Protein AF-A0A4Q3WAX8-F1 (afdb_monomer_lite)

pLDDT: mean 81.63, std 20.43, range [39.84, 98.5]

Sequence (110 aa):
MRTIAGLLVLFTLGCSQQKPSAAHGESAYEFVPANISPKREQISDAALSLTKDRVDYDPAYFSIAYPGGDVPKDKGVCTDVVIRTFRKIGIDLQKLVHEDMKRRWSEYPR

Secondary structure (DSSP, 8-state):
---PPP-----------------S-TTS-SSS-TT----HHHHHHHHHHHTTS--EE--------TTT--S-TTEE-HHHHHHHHHHHTT--HHHHHHHHHHHSGGGS--

Structure (mmCIF, N/CA/C/O backbone):
data_AF-A0A4Q3WAX8-F1
#
_entry.id   AF-A0A4Q3WAX8-F1
#
loop_
_atom_site.group_PDB
_atom_site.id
_atom_site.type_symbol
_atom_site.label_atom_id
_atom_site.label_alt_id
_atom_site.label_comp_id
_atom_site.label_asym_id
_atom_site.label_entity_id
_atom_site.label_seq_id
_atom_site.pdbx_PDB_ins_code
_atom_site.Cartn_x
_atom_site.Cartn_y
_atom_site.Cartn_z
_atom_site.occupancy
_atom_site.B_iso_or_equiv
_atom_site.auth_seq_id
_atom_site.auth_comp_id
_atom_site.auth_asym_id
_atom_site.auth_atom_id
_atom_site.pdbx_PDB_model_num
ATOM 1 N N . MET A 1 1 ? 47.381 48.596 43.341 1.00 47.91 1 MET A N 1
ATOM 2 C CA . MET A 1 1 ? 47.348 47.258 43.979 1.00 47.91 1 MET A CA 1
ATOM 3 C C . MET A 1 1 ? 45.936 47.012 44.495 1.00 47.91 1 MET A C 1
ATOM 5 O O . MET A 1 1 ? 45.378 47.958 45.033 1.00 47.91 1 MET A O 1
ATOM 9 N N . ARG A 1 2 ? 45.432 45.768 44.377 1.00 42.69 2 ARG A N 1
ATOM 10 C CA . ARG A 1 2 ? 44.113 45.238 44.821 1.00 42.69 2 ARG A CA 1
ATOM 11 C C . ARG A 1 2 ? 43.007 45.300 43.750 1.00 42.69 2 ARG A C 1
ATOM 13 O O . ARG A 1 2 ? 42.349 46.312 43.582 1.00 42.69 2 ARG A O 1
ATOM 20 N N . THR A 1 3 ? 43.023 44.340 42.819 1.00 41.81 3 THR A N 1
ATOM 21 C CA . THR A 1 3 ? 42.201 43.098 42.795 1.00 41.81 3 THR A CA 1
ATOM 22 C C . THR A 1 3 ? 40.767 43.351 42.329 1.00 41.81 3 THR A C 1
ATOM 24 O O . THR A 1 3 ? 39.868 43.515 43.149 1.00 41.81 3 THR A O 1
ATOM 27 N N . ILE A 1 4 ? 40.565 43.351 41.005 1.00 56.84 4 ILE A N 1
ATOM 28 C CA . ILE A 1 4 ? 39.242 43.188 40.394 1.00 56.84 4 ILE A CA 1
ATOM 29 C C . ILE A 1 4 ? 39.040 41.703 40.108 1.00 56.84 4 ILE A C 1
ATOM 31 O O . ILE A 1 4 ? 39.918 41.020 39.583 1.00 56.84 4 ILE A O 1
ATOM 35 N N . ALA A 1 5 ? 37.879 41.254 40.563 1.00 50.94 5 ALA A N 1
ATOM 36 C CA . ALA A 1 5 ? 37.366 39.907 40.598 1.00 50.94 5 ALA A CA 1
ATOM 37 C C . ALA A 1 5 ? 37.444 39.180 39.250 1.00 50.94 5 ALA A C 1
ATOM 39 O O . ALA A 1 5 ? 37.196 39.755 38.191 1.00 50.94 5 ALA A O 1
ATOM 40 N N . GLY A 1 6 ? 37.748 37.884 39.336 1.00 53.00 6 GLY A N 1
ATOM 41 C CA . GLY A 1 6 ? 37.666 36.951 38.226 1.00 53.00 6 GLY A CA 1
ATOM 42 C C . GLY A 1 6 ? 36.265 36.939 37.628 1.00 53.00 6 GLY A C 1
ATOM 43 O O . GLY A 1 6 ? 35.287 36.633 38.308 1.00 53.00 6 GLY A O 1
ATOM 44 N N . LEU A 1 7 ? 36.193 37.254 36.339 1.00 51.47 7 LEU A N 1
ATOM 45 C CA . LEU A 1 7 ? 35.004 37.057 35.532 1.00 51.47 7 LEU A CA 1
ATOM 46 C C . LEU A 1 7 ? 35.167 35.733 34.779 1.00 51.47 7 LEU A C 1
ATOM 48 O O . LEU A 1 7 ? 35.700 35.663 33.675 1.00 51.47 7 LEU A O 1
ATOM 52 N N . LEU A 1 8 ? 34.738 34.668 35.451 1.00 54.66 8 LEU A N 1
ATOM 53 C CA . LEU A 1 8 ? 34.474 33.360 34.876 1.00 54.66 8 LEU A CA 1
ATOM 54 C C . LEU A 1 8 ? 33.220 33.483 33.990 1.00 54.66 8 LEU A C 1
ATOM 56 O O . LEU A 1 8 ? 32.103 33.406 34.493 1.00 54.66 8 LEU A O 1
ATOM 60 N N . VAL A 1 9 ? 33.388 33.687 32.682 1.00 55.94 9 VAL A N 1
ATOM 61 C CA . VAL A 1 9 ? 32.310 33.453 31.707 1.00 55.94 9 VAL A CA 1
ATOM 62 C C . 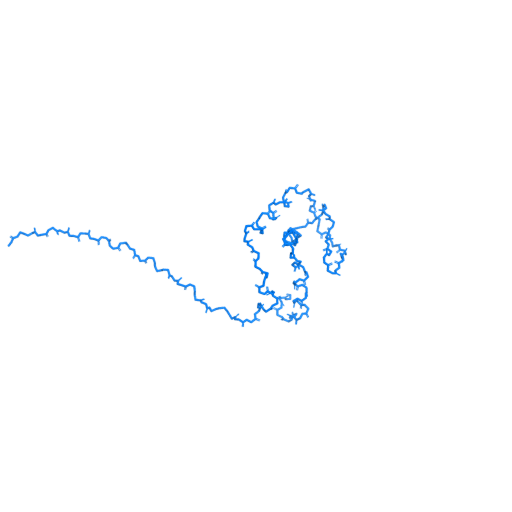VAL A 1 9 ? 32.634 32.164 30.971 1.00 55.94 9 VAL A C 1
ATOM 64 O O . VAL A 1 9 ? 33.483 32.123 30.082 1.00 55.94 9 VAL A O 1
ATOM 67 N N . LEU A 1 10 ? 31.950 31.096 31.389 1.00 54.94 10 LEU A N 1
ATOM 68 C CA . LEU A 1 10 ? 31.805 29.867 30.624 1.00 54.94 10 LEU A CA 1
ATOM 69 C C . LEU A 1 10 ? 31.191 30.216 29.265 1.00 54.94 10 LEU A C 1
ATOM 71 O O . LEU A 1 10 ? 29.998 30.496 29.174 1.00 54.94 10 LEU A O 1
ATOM 75 N N . PHE A 1 11 ? 31.984 30.149 28.200 1.00 49.78 11 PHE A N 1
ATOM 76 C CA . PHE A 1 11 ? 31.454 30.124 26.841 1.00 49.78 11 PHE A CA 1
ATOM 77 C C . PHE A 1 11 ? 31.072 28.679 26.484 1.00 49.78 11 PHE A C 1
ATOM 79 O O . PHE A 1 11 ? 31.711 28.014 25.674 1.00 49.78 11 PHE A O 1
ATOM 86 N N . THR A 1 12 ? 30.035 28.152 27.138 1.00 63.81 12 THR A N 1
ATOM 87 C CA . THR A 1 12 ? 29.281 27.026 26.581 1.00 63.81 12 THR A CA 1
ATOM 88 C C . THR A 1 12 ? 28.329 27.607 25.553 1.00 63.81 12 THR A C 1
ATOM 90 O O . THR A 1 12 ? 27.404 28.305 25.950 1.00 63.81 12 THR A O 1
ATOM 93 N N . LEU A 1 13 ? 28.572 27.351 24.266 1.00 58.34 13 LEU A N 1
ATOM 94 C CA . LEU A 1 13 ? 27.575 27.190 23.195 1.00 58.34 13 LEU A CA 1
ATOM 95 C C . LEU A 1 13 ? 28.303 27.281 21.854 1.00 58.34 13 LEU A C 1
ATOM 97 O O . LEU A 1 13 ? 28.522 28.349 21.292 1.00 58.34 13 LEU A O 1
ATOM 101 N N . GLY A 1 14 ? 28.677 26.117 21.345 1.00 50.28 14 GLY A N 1
ATOM 102 C CA . GLY A 1 14 ? 29.223 25.963 20.008 1.00 50.28 14 GLY A CA 1
ATOM 103 C C . GLY A 1 14 ? 28.930 24.571 19.479 1.00 50.28 14 GLY A C 1
ATOM 104 O O . GLY A 1 14 ? 29.828 23.898 18.991 1.00 50.28 14 GLY A O 1
ATOM 105 N N . CYS A 1 15 ? 27.688 24.098 19.623 1.00 53.81 15 CYS A N 1
ATOM 106 C CA . CYS A 1 15 ? 27.239 22.980 18.807 1.00 53.81 15 CYS A CA 1
ATOM 107 C C . CYS A 1 15 ? 27.144 23.528 17.379 1.00 53.81 15 CYS A C 1
ATOM 109 O O . CYS A 1 15 ? 26.207 24.255 17.047 1.00 53.81 15 CYS A O 1
ATOM 111 N N . SER A 1 16 ? 28.179 23.275 16.576 1.00 56.03 16 SER A N 1
ATOM 112 C CA . SER A 1 16 ? 28.163 23.543 15.144 1.00 56.03 16 SER A CA 1
ATOM 113 C C . SER A 1 16 ? 27.012 22.740 14.545 1.00 56.03 16 SER A C 1
ATOM 115 O O . SER A 1 16 ? 27.113 21.525 14.379 1.00 56.03 16 SER A O 1
ATOM 117 N N . GLN A 1 17 ? 25.885 23.396 14.265 1.00 59.06 17 GLN A N 1
ATOM 118 C CA . GLN A 1 17 ? 24.900 22.815 13.370 1.00 59.06 17 GLN A CA 1
ATOM 119 C C . GLN A 1 17 ? 25.498 22.862 11.968 1.00 59.06 17 GLN A C 1
ATOM 121 O O . GLN A 1 17 ? 25.442 23.879 11.277 1.00 59.06 17 GLN A O 1
ATOM 126 N N . GLN A 1 18 ? 26.105 21.747 11.567 1.00 54.59 18 GLN A N 1
ATOM 127 C CA . GLN A 1 18 ? 26.391 21.465 10.172 1.00 54.59 18 GLN A CA 1
ATOM 128 C C . GLN A 1 18 ? 25.058 21.579 9.418 1.00 54.59 18 GLN A C 1
ATOM 130 O O . GLN A 1 18 ? 24.163 20.752 9.600 1.00 54.59 18 GLN A O 1
ATOM 135 N N . LYS A 1 19 ? 24.897 22.619 8.589 1.00 60.12 19 LYS A N 1
ATOM 136 C CA . LYS A 1 19 ? 23.820 22.642 7.593 1.00 60.12 19 LYS A CA 1
ATOM 137 C C . LYS A 1 19 ? 23.963 21.368 6.754 1.00 60.12 19 LYS A C 1
ATOM 139 O O . LYS A 1 19 ? 25.077 21.114 6.285 1.00 60.12 19 LYS A O 1
ATOM 144 N N . PRO A 1 20 ? 22.904 20.567 6.550 1.00 42.59 20 PRO A N 1
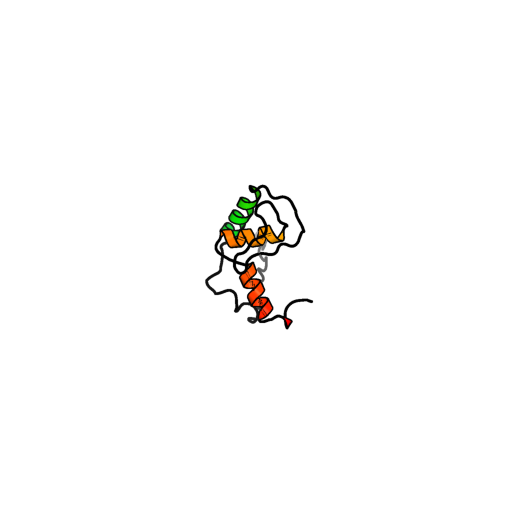ATOM 145 C CA . PRO A 1 20 ? 22.990 19.467 5.608 1.00 42.59 20 PRO A CA 1
ATOM 146 C C . PRO A 1 20 ? 23.315 20.060 4.235 1.00 42.59 20 PRO A C 1
ATOM 148 O O . PRO A 1 20 ? 22.596 20.914 3.716 1.00 42.59 20 PRO A O 1
ATOM 151 N N . SER A 1 21 ? 24.466 19.654 3.704 1.00 45.69 21 SER A N 1
ATOM 152 C CA . SER A 1 21 ? 24.907 19.997 2.362 1.00 45.69 21 SER A CA 1
ATOM 153 C C . SER A 1 21 ? 23.921 19.376 1.384 1.00 45.69 21 SER A C 1
ATOM 155 O O . SER A 1 21 ? 23.798 18.152 1.318 1.00 45.69 21 SER A O 1
ATOM 157 N N . ALA A 1 22 ? 23.204 20.220 0.646 1.00 49.12 22 ALA A N 1
ATOM 158 C CA . ALA A 1 22 ? 22.467 19.818 -0.537 1.00 49.12 22 ALA A CA 1
ATOM 159 C C . ALA A 1 22 ? 23.483 19.350 -1.590 1.00 49.12 22 ALA A C 1
ATOM 161 O O . ALA A 1 22 ? 23.984 20.129 -2.392 1.00 49.12 22 ALA A O 1
ATOM 162 N N . ALA A 1 23 ? 23.847 18.075 -1.518 1.00 42.56 23 ALA A N 1
ATOM 163 C CA . ALA A 1 23 ? 24.654 17.382 -2.507 1.00 42.56 23 ALA A CA 1
ATOM 164 C C . ALA A 1 23 ? 24.144 15.941 -2.627 1.00 42.56 23 ALA A C 1
ATOM 166 O O . ALA A 1 23 ? 24.837 14.981 -2.310 1.00 42.56 23 ALA A O 1
ATOM 167 N N . HIS A 1 24 ? 22.896 15.804 -3.066 1.00 40.56 24 HIS A N 1
ATOM 168 C CA . HIS A 1 24 ? 22.391 14.571 -3.656 1.00 40.56 24 HIS A CA 1
ATOM 169 C C . HIS A 1 24 ? 21.788 14.952 -5.002 1.00 40.56 24 HIS A C 1
ATOM 171 O O . HIS A 1 24 ? 20.902 15.799 -5.062 1.00 40.56 24 HIS A O 1
ATOM 177 N N . GLY A 1 25 ? 22.367 14.397 -6.068 1.00 39.84 25 GLY A N 1
ATOM 178 C CA . GLY A 1 25 ? 22.062 14.749 -7.446 1.00 39.84 25 GLY A CA 1
ATOM 179 C C . GLY A 1 25 ? 20.570 14.692 -7.757 1.00 39.84 25 GLY A C 1
ATOM 180 O O . GLY A 1 25 ? 19.894 13.697 -7.495 1.00 39.84 25 GLY A O 1
ATOM 181 N N . GLU A 1 26 ? 20.086 15.770 -8.360 1.00 47.03 26 GLU A N 1
ATOM 182 C CA . GLU A 1 26 ? 18.849 15.809 -9.125 1.00 47.03 26 GLU A CA 1
ATOM 183 C C . GLU A 1 26 ? 18.995 14.845 -10.312 1.00 47.03 26 GLU A C 1
ATOM 185 O O . GLU A 1 26 ? 19.665 15.168 -11.287 1.00 47.03 26 GLU A O 1
ATOM 190 N N . SER A 1 27 ? 18.461 13.623 -10.222 1.00 49.03 27 SER A N 1
ATOM 191 C CA . SER A 1 27 ? 18.328 12.752 -11.409 1.00 49.03 27 SER A CA 1
ATOM 192 C C . SER A 1 27 ? 17.328 11.595 -11.254 1.00 49.03 27 SER A C 1
ATOM 194 O O . SER A 1 27 ? 16.779 11.128 -12.242 1.00 49.03 27 SER A O 1
ATOM 196 N N . ALA A 1 28 ? 17.000 11.141 -10.038 1.00 44.97 28 ALA A N 1
ATOM 197 C CA . ALA A 1 28 ? 16.158 9.942 -9.867 1.00 44.97 28 ALA A CA 1
ATOM 198 C C . ALA A 1 28 ? 14.711 10.196 -9.381 1.00 44.97 28 ALA A C 1
ATOM 200 O O . ALA A 1 28 ? 13.982 9.237 -9.140 1.00 44.97 28 ALA A O 1
ATOM 201 N N . TYR A 1 29 ? 14.276 11.453 -9.218 1.00 55.31 29 TYR A N 1
ATOM 202 C CA . TYR A 1 29 ? 12.988 11.802 -8.579 1.00 55.31 29 TYR A CA 1
ATOM 203 C C . TYR A 1 29 ? 11.944 12.446 -9.518 1.00 55.31 29 TYR A C 1
ATOM 205 O O . TYR A 1 29 ? 10.998 13.065 -9.047 1.00 55.31 29 TYR A O 1
ATOM 213 N N . GLU A 1 30 ? 12.074 12.290 -10.839 1.00 56.62 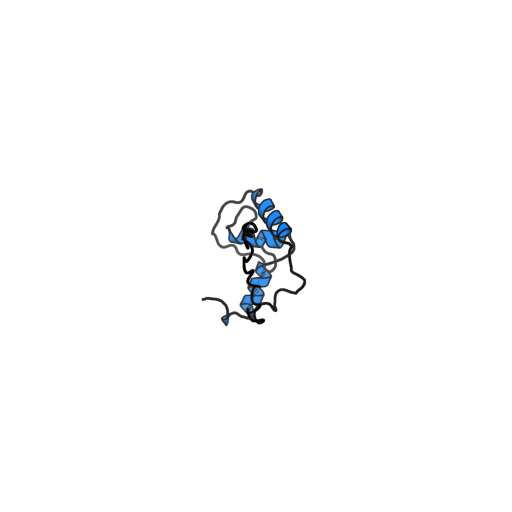30 GLU A N 1
ATOM 214 C CA . GLU A 1 30 ? 11.164 12.900 -11.836 1.00 56.62 30 GLU A CA 1
ATOM 215 C C . GLU A 1 30 ? 9.768 12.229 -11.882 1.00 56.62 30 GLU A C 1
ATOM 217 O O . GLU A 1 30 ? 8.801 12.802 -12.379 1.00 56.62 30 GLU A O 1
ATOM 222 N N . PHE A 1 31 ? 9.627 10.994 -11.384 1.00 61.81 31 PHE A N 1
ATOM 223 C CA . PHE A 1 31 ? 8.409 10.199 -11.603 1.00 61.81 31 PHE A CA 1
ATOM 224 C C . PHE A 1 31 ? 7.346 10.318 -10.498 1.00 61.81 31 PHE A C 1
ATOM 226 O O . PHE A 1 31 ? 6.170 10.046 -10.750 1.00 61.81 31 PHE A O 1
ATOM 233 N N . VAL A 1 32 ? 7.713 10.751 -9.287 1.00 61.56 32 VAL A N 1
ATOM 234 C CA . VAL A 1 32 ? 6.709 11.081 -8.268 1.00 61.56 32 VAL A CA 1
ATOM 235 C C . VAL A 1 32 ? 6.208 12.485 -8.595 1.00 61.56 32 VAL A C 1
ATOM 237 O O . VAL A 1 32 ? 6.981 13.434 -8.470 1.00 61.56 32 VAL A O 1
ATOM 240 N N . PRO A 1 33 ? 4.955 12.654 -9.054 1.00 64.00 33 PRO A N 1
ATOM 241 C CA . PRO A 1 33 ? 4.472 13.975 -9.410 1.00 64.00 33 PRO A CA 1
ATOM 242 C C . PRO A 1 33 ? 4.572 14.878 -8.176 1.00 64.00 33 PRO A C 1
ATOM 244 O O . PRO A 1 33 ? 4.293 14.444 -7.057 1.00 64.00 33 PRO A O 1
ATOM 247 N N . ALA A 1 34 ? 4.982 16.134 -8.374 1.00 64.12 34 ALA A N 1
ATOM 248 C CA . ALA A 1 34 ? 5.303 17.076 -7.294 1.00 64.12 34 ALA A CA 1
ATOM 249 C C . ALA A 1 34 ? 4.156 17.301 -6.281 1.00 64.12 34 ALA A C 1
ATOM 251 O O . ALA A 1 34 ? 4.358 17.874 -5.213 1.00 64.12 34 ALA A O 1
ATOM 252 N N . ASN A 1 35 ? 2.944 16.848 -6.607 1.00 67.38 35 ASN A N 1
ATOM 253 C CA . ASN A 1 35 ? 1.758 16.898 -5.762 1.00 67.38 35 ASN A CA 1
ATOM 254 C C . ASN A 1 35 ? 1.567 15.670 -4.843 1.00 67.38 35 ASN A C 1
ATOM 256 O O . ASN A 1 35 ? 0.669 15.700 -4.003 1.00 67.38 35 ASN A O 1
ATOM 260 N N . ILE A 1 36 ? 2.374 14.609 -4.958 1.00 73.88 36 ILE A N 1
ATOM 261 C CA . ILE A 1 36 ? 2.336 13.451 -4.052 1.00 73.88 36 ILE A CA 1
ATOM 262 C C . ILE A 1 36 ? 3.386 13.653 -2.955 1.00 73.88 36 ILE A C 1
ATOM 264 O O . ILE A 1 36 ? 4.513 13.175 -3.030 1.00 73.88 36 ILE A O 1
ATOM 268 N N . SER A 1 37 ? 2.989 14.382 -1.914 1.00 81.75 37 SER A N 1
ATOM 269 C CA . SER A 1 37 ? 3.769 14.556 -0.684 1.00 81.75 37 SER A CA 1
ATOM 270 C C . SER A 1 37 ? 2.864 14.288 0.522 1.00 81.75 37 SER A C 1
ATOM 272 O O . SER A 1 37 ? 2.301 15.220 1.105 1.00 81.75 37 SER A O 1
ATOM 274 N N . PRO A 1 38 ? 2.614 13.004 0.847 1.00 85.00 38 PRO A N 1
ATOM 275 C CA . PRO A 1 38 ? 1.785 12.657 1.990 1.00 85.00 38 PRO A CA 1
ATOM 276 C C . PRO A 1 38 ? 2.444 13.124 3.288 1.00 85.00 38 PRO A C 1
ATOM 278 O O . PRO A 1 38 ? 3.648 12.958 3.497 1.00 85.00 38 PRO A O 1
ATOM 281 N N . LYS A 1 39 ? 1.641 13.692 4.191 1.00 92.69 39 LYS A N 1
ATOM 282 C CA . LYS A 1 39 ? 2.133 14.082 5.516 1.00 92.69 39 LYS A CA 1
ATOM 283 C C . LYS A 1 39 ? 2.514 12.829 6.303 1.00 92.69 39 LYS A C 1
ATOM 285 O O . LYS A 1 39 ? 1.836 11.804 6.214 1.00 92.69 39 LYS A O 1
ATOM 290 N N . ARG A 1 40 ? 3.571 12.909 7.115 1.00 94.56 40 ARG A N 1
ATOM 291 C CA . ARG A 1 40 ? 4.068 11.766 7.907 1.00 94.56 40 ARG A CA 1
ATOM 292 C C . ARG A 1 40 ? 2.992 11.192 8.827 1.00 94.56 40 ARG A C 1
ATOM 294 O O . ARG A 1 40 ? 2.918 9.978 9.005 1.00 94.56 40 ARG A O 1
ATOM 301 N N . GLU A 1 41 ? 2.140 12.061 9.358 1.00 97.12 41 GLU A N 1
ATOM 302 C CA . GLU A 1 41 ? 1.024 11.705 10.229 1.00 97.12 41 GLU A CA 1
ATOM 303 C C . GLU A 1 41 ? -0.008 10.864 9.466 1.00 97.12 41 GLU A C 1
ATOM 305 O O . GLU A 1 41 ? -0.418 9.823 9.955 1.00 97.12 41 GLU A O 1
ATOM 310 N N . GLN A 1 42 ? -0.327 11.216 8.213 1.00 96.06 42 GLN A N 1
ATOM 311 C CA . GLN A 1 42 ? -1.267 10.446 7.385 1.00 96.06 42 GLN A CA 1
ATOM 312 C C . GLN A 1 42 ? -0.769 9.022 7.119 1.00 96.06 42 GLN A C 1
ATOM 314 O O . GLN A 1 42 ? -1.551 8.077 7.175 1.00 96.06 42 GLN A O 1
ATOM 319 N N . ILE A 1 43 ? 0.530 8.866 6.846 1.00 97.00 43 ILE A N 1
ATOM 320 C CA . ILE A 1 43 ? 1.147 7.549 6.642 1.00 97.00 43 ILE A CA 1
ATOM 321 C C . ILE A 1 43 ? 1.091 6.744 7.943 1.00 97.00 43 ILE A C 1
ATOM 323 O O . ILE A 1 43 ? 0.665 5.590 7.940 1.00 97.00 43 ILE A O 1
ATOM 327 N N . SER A 1 44 ? 1.495 7.364 9.053 1.00 98.00 44 SER A N 1
ATOM 328 C CA . SER A 1 44 ? 1.540 6.721 10.371 1.00 98.00 44 SER A CA 1
ATOM 329 C C . SER A 1 44 ? 0.149 6.272 10.817 1.00 98.00 44 SER A C 1
ATOM 331 O O . SER A 1 44 ? -0.033 5.116 11.189 1.00 98.00 44 SER A O 1
ATOM 333 N N . ASP A 1 45 ? -0.851 7.143 10.697 1.00 98.44 45 ASP A N 1
ATOM 334 C CA . ASP A 1 45 ? -2.235 6.855 11.070 1.00 98.44 45 ASP A CA 1
ATOM 335 C C . ASP A 1 45 ? -2.845 5.762 10.185 1.00 98.44 45 ASP A C 1
ATOM 337 O O . ASP A 1 45 ? -3.527 4.859 10.681 1.00 98.44 45 ASP A O 1
ATOM 341 N N . ALA A 1 46 ? -2.573 5.793 8.875 1.00 98.31 46 ALA A N 1
ATOM 342 C CA . ALA A 1 46 ? -3.023 4.756 7.955 1.00 98.31 46 ALA A CA 1
ATOM 343 C C . ALA A 1 46 ? -2.414 3.389 8.307 1.00 98.31 46 ALA A C 1
ATOM 345 O O . ALA A 1 46 ? -3.158 2.408 8.391 1.00 98.31 46 ALA A O 1
ATOM 346 N N . ALA A 1 47 ? -1.109 3.332 8.585 1.00 98.12 47 ALA A N 1
ATOM 347 C CA . ALA A 1 47 ? -0.418 2.109 8.991 1.00 98.12 47 ALA A CA 1
ATOM 348 C C . ALA A 1 47 ? -0.939 1.582 10.337 1.00 98.12 47 ALA A C 1
ATOM 350 O O . ALA A 1 47 ? -1.282 0.406 10.455 1.00 98.12 47 ALA A O 1
ATOM 351 N N . LEU A 1 48 ? -1.095 2.459 11.334 1.00 98.50 48 LEU A N 1
ATOM 352 C CA . LEU A 1 48 ? -1.679 2.105 12.629 1.00 98.50 48 LEU A CA 1
ATOM 353 C C . LEU A 1 48 ? -3.107 1.572 12.478 1.00 98.50 48 LEU A C 1
ATOM 355 O O . LEU A 1 48 ? -3.485 0.632 13.174 1.00 98.50 48 LEU A O 1
ATOM 359 N N . SER A 1 49 ? -3.901 2.117 11.552 1.00 98.38 49 SER A N 1
ATOM 360 C CA . SER A 1 49 ? -5.259 1.622 11.307 1.00 98.38 49 SER A CA 1
ATOM 361 C C . SER A 1 49 ? -5.286 0.169 10.819 1.00 98.38 49 SER A C 1
ATOM 363 O O . SER A 1 49 ? -6.197 -0.560 11.201 1.00 98.38 49 SER A O 1
ATOM 365 N N . LEU A 1 50 ? -4.278 -0.266 10.052 1.00 97.88 50 LEU A N 1
ATOM 366 C CA . LEU A 1 50 ? -4.173 -1.639 9.543 1.00 97.88 50 LEU A CA 1
ATOM 367 C C . LEU A 1 50 ? -3.851 -2.655 10.645 1.00 97.88 50 LEU A C 1
ATOM 369 O O . LEU A 1 50 ? -4.210 -3.817 10.517 1.00 97.88 50 LEU A O 1
ATOM 373 N N . THR A 1 51 ? -3.246 -2.236 11.763 1.00 96.81 51 THR A N 1
ATOM 374 C CA . THR A 1 51 ? -2.979 -3.136 12.909 1.00 96.81 51 THR A CA 1
ATOM 375 C C . THR A 1 51 ? -4.250 -3.660 13.585 1.00 96.81 51 THR A C 1
ATOM 377 O O . THR A 1 51 ? -4.193 -4.590 14.385 1.00 96.81 51 THR A O 1
ATOM 380 N N . LYS A 1 52 ? -5.401 -3.057 13.270 1.00 97.56 52 LYS A N 1
ATOM 381 C CA . LYS A 1 52 ? -6.721 -3.468 13.759 1.00 97.56 52 LYS A CA 1
ATOM 382 C C . LYS A 1 52 ? -7.370 -4.522 12.861 1.00 97.56 52 LYS A C 1
ATOM 384 O O . LYS A 1 52 ? -8.358 -5.129 13.270 1.00 97.56 52 LYS A O 1
ATOM 389 N N . ASP A 1 53 ? -6.843 -4.722 11.655 1.00 96.62 53 ASP A N 1
ATOM 390 C CA . ASP A 1 53 ? -7.327 -5.738 10.733 1.00 96.62 53 ASP A CA 1
ATOM 391 C C . ASP A 1 53 ? -6.763 -7.107 11.135 1.00 96.62 53 ASP A C 1
ATOM 393 O O . ASP A 1 53 ? -5.593 -7.248 11.494 1.00 96.62 53 ASP A O 1
ATOM 397 N N . ARG A 1 54 ? -7.600 -8.145 11.064 1.00 97.44 54 ARG A N 1
ATOM 398 C CA . ARG A 1 54 ? -7.144 -9.525 11.235 1.00 97.44 54 ARG A CA 1
ATOM 399 C C . ARG A 1 54 ? -6.565 -10.013 9.912 1.00 97.44 54 ARG A C 1
ATOM 401 O O . ARG A 1 54 ? -7.312 -10.192 8.953 1.00 97.44 54 ARG A O 1
ATOM 408 N N . VAL A 1 55 ? -5.257 -10.236 9.893 1.00 97.38 55 VAL A N 1
ATOM 409 C CA . VAL A 1 55 ? -4.514 -10.728 8.732 1.00 97.38 55 VAL A CA 1
ATOM 410 C C . VAL A 1 55 ? -3.676 -11.925 9.163 1.00 97.38 55 VAL A C 1
ATOM 412 O O . VAL A 1 55 ? -2.959 -11.852 10.161 1.00 97.38 55 VAL A O 1
ATOM 415 N N . ASP A 1 56 ? -3.764 -13.016 8.413 1.00 98.06 56 ASP A N 1
ATOM 416 C CA . ASP A 1 56 ? -2.871 -14.155 8.555 1.00 98.06 56 ASP A CA 1
ATOM 417 C C . ASP A 1 56 ? -1.625 -13.927 7.695 1.00 98.06 56 ASP A C 1
ATOM 419 O O . ASP A 1 56 ? -1.718 -13.531 6.528 1.00 98.06 56 ASP A O 1
ATOM 423 N N . TYR A 1 57 ? -0.452 -14.210 8.262 1.00 97.50 57 TYR A N 1
ATOM 424 C CA . TYR A 1 57 ? 0.788 -14.188 7.497 1.00 97.50 57 TYR A CA 1
ATOM 425 C C . TYR A 1 57 ? 0.760 -15.292 6.436 1.00 97.50 57 TYR A C 1
ATOM 427 O O . TYR A 1 57 ? 0.715 -16.476 6.775 1.00 97.50 57 TYR A O 1
ATOM 435 N N . ASP A 1 58 ? 0.813 -14.904 5.165 1.00 97.88 58 ASP A N 1
ATOM 436 C CA . ASP A 1 58 ? 0.797 -15.824 4.028 1.00 97.88 58 ASP A CA 1
ATOM 437 C C . ASP A 1 58 ? 1.814 -15.363 2.971 1.00 97.88 58 ASP A C 1
ATOM 439 O O . ASP A 1 58 ? 1.611 -14.316 2.353 1.00 97.88 58 ASP A O 1
ATOM 443 N N . PRO A 1 59 ? 2.923 -16.099 2.772 1.00 96.81 59 PRO A N 1
ATOM 444 C CA . PRO A 1 59 ? 3.953 -15.752 1.799 1.00 96.81 59 PRO A CA 1
ATOM 445 C C . PRO A 1 59 ? 3.641 -16.257 0.379 1.00 96.81 59 PRO A C 1
ATOM 447 O O . PRO A 1 59 ? 4.505 -16.163 -0.496 1.00 96.81 59 PRO A O 1
ATOM 450 N N . ALA A 1 60 ? 2.467 -16.852 0.137 1.00 97.50 60 ALA A N 1
ATOM 451 C CA . ALA A 1 60 ? 2.097 -17.340 -1.184 1.00 97.50 60 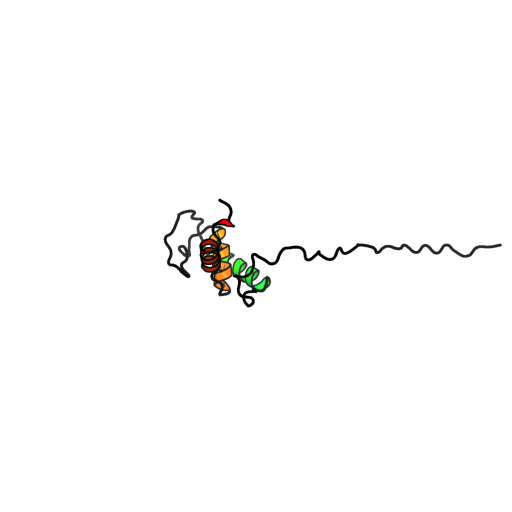ALA A CA 1
ATOM 452 C C . ALA A 1 60 ? 1.986 -16.197 -2.205 1.00 97.50 60 ALA A C 1
ATOM 454 O O . ALA A 1 60 ? 1.595 -15.071 -1.899 1.00 97.50 60 ALA A O 1
ATOM 455 N N . TYR A 1 61 ? 2.305 -16.506 -3.461 1.00 95.50 61 TYR A N 1
ATOM 456 C CA . TYR A 1 61 ? 2.116 -15.569 -4.561 1.00 95.50 61 TYR A CA 1
ATOM 457 C C . TYR A 1 61 ? 0.660 -15.571 -5.023 1.00 95.50 61 TYR A C 1
ATOM 459 O O . TYR A 1 61 ? 0.088 -16.622 -5.311 1.00 95.50 61 TYR A O 1
ATOM 467 N N . PHE A 1 62 ? 0.093 -14.376 -5.173 1.00 96.25 62 PHE A N 1
ATOM 468 C CA . PHE A 1 62 ? -1.261 -14.176 -5.677 1.00 96.25 62 PHE A CA 1
ATOM 469 C C . PHE A 1 62 ? -1.227 -13.474 -7.033 1.00 96.25 62 PHE A C 1
ATOM 471 O O . PHE A 1 62 ? -0.498 -12.501 -7.230 1.00 96.25 62 PHE A O 1
ATOM 478 N N . SER A 1 63 ? -2.054 -13.939 -7.969 1.00 96.38 63 SER A N 1
ATOM 479 C CA . SER A 1 63 ? -2.385 -13.145 -9.153 1.00 96.38 63 SER A CA 1
ATOM 480 C C . SER A 1 63 ? -3.382 -12.062 -8.761 1.00 96.38 63 SER A C 1
ATOM 482 O O . SER A 1 63 ? -4.435 -12.360 -8.200 1.00 96.38 63 SER A O 1
ATOM 484 N N . ILE A 1 64 ? -3.048 -10.812 -9.063 1.00 95.94 64 ILE A N 1
ATOM 485 C CA . ILE A 1 64 ? -3.855 -9.638 -8.732 1.00 95.94 64 ILE A CA 1
ATOM 486 C C . ILE A 1 64 ? -4.132 -8.825 -9.996 1.00 95.94 64 ILE A C 1
ATOM 488 O O . ILE A 1 64 ? -3.373 -8.879 -10.965 1.00 95.94 64 ILE A O 1
ATOM 492 N N . ALA A 1 65 ? -5.222 -8.061 -9.991 1.00 97.25 65 ALA A N 1
ATOM 493 C CA . ALA A 1 65 ? -5.491 -7.107 -11.060 1.00 97.25 65 ALA A CA 1
ATOM 494 C C . ALA A 1 65 ? -4.426 -5.995 -11.087 1.00 97.25 65 ALA A C 1
ATOM 496 O O . ALA A 1 65 ? -3.849 -5.636 -10.062 1.00 97.25 65 ALA A O 1
ATOM 497 N N . TYR A 1 66 ? -4.193 -5.407 -12.256 1.00 94.75 66 TYR A N 1
ATOM 498 C CA . TYR A 1 66 ? -3.324 -4.243 -12.394 1.00 94.75 66 TYR A CA 1
ATOM 499 C C . TYR A 1 66 ? -4.013 -3.164 -13.245 1.00 94.75 66 TYR A C 1
ATOM 501 O O . TYR A 1 66 ? -4.499 -3.495 -14.330 1.00 94.75 66 TYR A O 1
ATOM 509 N N . PRO A 1 67 ? -4.016 -1.882 -12.817 1.00 95.50 67 PRO A N 1
ATOM 510 C CA . PRO A 1 67 ? -3.539 -1.364 -11.525 1.00 95.50 67 PRO A CA 1
ATOM 511 C C . PRO A 1 67 ? -4.550 -1.595 -10.384 1.00 95.50 67 PRO A C 1
ATOM 513 O O . PRO A 1 67 ? -5.683 -2.004 -10.622 1.00 95.50 67 PRO A O 1
ATOM 516 N N . GLY A 1 68 ? -4.151 -1.307 -9.142 1.00 94.69 68 GLY A N 1
ATOM 517 C CA . GLY A 1 68 ? -5.059 -1.307 -7.990 1.00 94.69 68 GLY A CA 1
ATOM 518 C C . GLY A 1 68 ? -5.508 -2.672 -7.456 1.00 94.69 68 GLY A C 1
ATOM 519 O O . GLY A 1 68 ? -6.338 -2.703 -6.551 1.00 94.69 68 GLY A O 1
ATOM 520 N N . GLY A 1 69 ? -4.985 -3.793 -7.963 1.00 96.81 69 GLY A N 1
ATOM 521 C CA . GLY A 1 69 ? -5.220 -5.099 -7.346 1.00 96.81 69 GLY A CA 1
ATOM 522 C C . GLY A 1 69 ? -4.493 -5.251 -6.013 1.00 96.81 69 GLY A C 1
ATOM 523 O O . GLY A 1 69 ? -3.485 -4.593 -5.741 1.00 96.81 69 GLY A O 1
ATOM 524 N N . ASP A 1 70 ? -5.010 -6.138 -5.173 1.00 97.31 70 ASP A N 1
ATOM 525 C CA . ASP A 1 70 ? -4.472 -6.435 -3.849 1.00 97.31 70 ASP A CA 1
ATOM 526 C C . ASP A 1 70 ? -4.529 -7.942 -3.596 1.00 97.31 70 ASP A C 1
ATOM 528 O O . ASP A 1 70 ? -5.335 -8.654 -4.204 1.00 97.31 70 ASP A O 1
ATOM 532 N N . VAL A 1 71 ? -3.668 -8.423 -2.705 1.00 96.81 71 VAL A N 1
ATOM 533 C CA . VAL A 1 71 ? -3.757 -9.791 -2.186 1.00 96.81 71 VAL A CA 1
ATOM 534 C C . VAL A 1 71 ? -5.034 -9.930 -1.338 1.00 96.81 71 VAL A C 1
ATOM 536 O O . VAL A 1 71 ? -5.592 -8.906 -0.915 1.00 96.81 71 VAL A O 1
ATOM 539 N N . PRO A 1 72 ? -5.532 -11.157 -1.070 1.00 97.75 72 PRO A N 1
ATOM 540 C CA . PRO A 1 72 ? -6.723 -11.350 -0.244 1.00 97.75 72 PRO A CA 1
ATOM 541 C C . PRO A 1 72 ? -6.648 -10.558 1.065 1.00 97.75 72 PRO A C 1
ATOM 543 O O . PRO A 1 72 ? -5.595 -10.462 1.694 1.00 97.75 72 PRO A O 1
ATOM 546 N N . LYS A 1 73 ? -7.765 -9.944 1.463 1.00 96.38 73 LYS A N 1
ATOM 547 C CA . LYS A 1 73 ? -7.795 -8.954 2.554 1.00 96.38 73 LYS A CA 1
ATOM 548 C C . LYS A 1 73 ? -7.313 -9.521 3.894 1.00 96.38 73 LYS A C 1
ATOM 550 O O . LYS A 1 73 ? -6.716 -8.800 4.685 1.00 96.38 73 LYS A O 1
ATOM 555 N N . ASP A 1 74 ? -7.595 -10.790 4.142 1.00 97.31 74 ASP A N 1
ATOM 556 C CA . ASP A 1 74 ? -7.232 -11.543 5.340 1.00 97.31 74 ASP A CA 1
ATOM 557 C C . ASP A 1 74 ? -5.831 -12.169 5.258 1.00 97.31 74 ASP A C 1
ATOM 559 O O . ASP A 1 74 ? -5.435 -12.882 6.174 1.00 97.31 74 ASP A O 1
ATOM 563 N N . LYS A 1 75 ? -5.077 -11.906 4.185 1.00 97.75 75 LYS A N 1
ATOM 564 C CA . LYS A 1 75 ? -3.722 -12.411 3.947 1.00 97.75 75 LYS A CA 1
ATOM 565 C C . LYS A 1 75 ? -2.735 -11.267 3.723 1.00 97.75 75 LYS A C 1
ATOM 567 O O . LYS A 1 75 ? -3.118 -10.149 3.347 1.00 97.75 75 LYS A O 1
ATOM 572 N N . GLY A 1 76 ? -1.459 -11.547 3.963 1.00 96.81 76 GLY A N 1
ATOM 573 C CA . GLY A 1 76 ? -0.361 -10.686 3.538 1.00 96.81 76 GLY A CA 1
ATOM 574 C C . GLY A 1 76 ? 0.892 -10.787 4.397 1.00 96.81 76 GLY A C 1
ATOM 575 O O . GLY A 1 76 ? 0.922 -11.412 5.456 1.00 96.81 76 GLY A O 1
ATOM 576 N N . VAL A 1 77 ? 1.936 -10.122 3.925 1.00 96.94 77 VAL A N 1
ATOM 577 C CA . VAL A 1 77 ? 3.236 -9.969 4.574 1.00 96.94 77 VAL A CA 1
ATOM 578 C C . VAL A 1 77 ? 3.530 -8.490 4.854 1.00 96.94 77 VAL A C 1
ATOM 580 O O . VAL A 1 77 ? 2.707 -7.603 4.619 1.00 96.94 77 VAL A O 1
ATOM 583 N N . CYS A 1 78 ? 4.727 -8.195 5.368 1.00 95.88 78 CYS A N 1
ATOM 584 C CA . CYS A 1 78 ? 5.138 -6.830 5.709 1.00 95.88 78 CYS A CA 1
ATOM 585 C C . CYS A 1 78 ? 5.012 -5.843 4.532 1.00 95.88 78 CYS A C 1
ATOM 587 O O . CYS A 1 78 ? 4.597 -4.702 4.734 1.00 95.88 78 CYS A O 1
ATOM 589 N N . THR A 1 79 ? 5.308 -6.277 3.305 1.00 96.81 79 THR A N 1
ATOM 590 C CA . THR A 1 79 ? 5.182 -5.445 2.099 1.00 96.81 79 THR A CA 1
ATOM 591 C C . THR A 1 79 ? 3.732 -5.043 1.825 1.00 96.81 79 THR A C 1
ATOM 593 O O . THR A 1 79 ? 3.480 -3.896 1.452 1.00 96.81 79 THR A O 1
ATOM 596 N N . ASP A 1 80 ? 2.762 -5.925 2.082 1.00 97.56 80 ASP A N 1
ATOM 597 C CA . ASP A 1 80 ? 1.341 -5.627 1.865 1.00 97.56 80 ASP A CA 1
ATOM 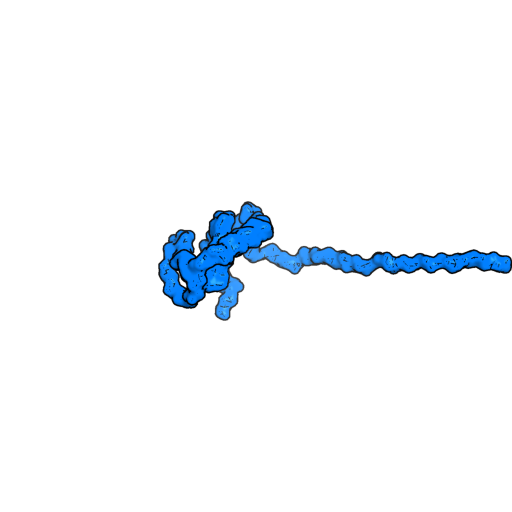598 C C . ASP A 1 80 ? 0.839 -4.542 2.819 1.00 97.56 80 ASP A C 1
ATOM 600 O O . ASP A 1 80 ? 0.015 -3.713 2.435 1.00 97.56 80 ASP A O 1
ATOM 604 N N . VAL A 1 81 ? 1.393 -4.466 4.035 1.00 97.56 81 VAL A N 1
ATOM 605 C CA . VAL A 1 81 ? 1.117 -3.362 4.969 1.00 97.56 81 VAL A CA 1
ATOM 606 C C . VAL A 1 81 ? 1.544 -2.028 4.362 1.00 97.56 81 VAL A C 1
ATOM 608 O O . VAL A 1 81 ? 0.779 -1.064 4.407 1.00 97.56 81 VAL A O 1
ATOM 611 N N . VAL A 1 82 ? 2.729 -1.961 3.751 1.00 97.94 82 VAL A N 1
ATOM 612 C CA . VAL A 1 82 ? 3.223 -0.736 3.102 1.00 97.94 82 VAL A CA 1
ATOM 613 C C . VAL A 1 82 ? 2.315 -0.353 1.933 1.00 97.94 82 VAL A C 1
ATOM 615 O O . VAL A 1 82 ? 1.832 0.778 1.877 1.00 97.94 82 VAL A O 1
ATOM 618 N N . ILE A 1 83 ? 2.006 -1.296 1.038 1.00 97.69 83 ILE A N 1
ATOM 619 C CA . ILE A 1 83 ? 1.136 -1.041 -0.119 1.00 97.69 83 ILE A CA 1
ATOM 620 C C . ILE A 1 83 ? -0.261 -0.569 0.320 1.00 97.69 83 ILE A C 1
ATOM 622 O O . ILE A 1 83 ? -0.754 0.451 -0.172 1.00 97.69 83 ILE A O 1
ATOM 626 N N . ARG A 1 84 ? -0.889 -1.251 1.284 1.00 98.31 84 ARG A N 1
ATOM 627 C CA . ARG A 1 84 ? -2.217 -0.888 1.808 1.00 98.31 84 ARG A CA 1
ATOM 628 C C . ARG A 1 84 ? -2.211 0.449 2.549 1.00 98.31 84 ARG A C 1
ATOM 630 O O . ARG A 1 84 ? -3.187 1.193 2.453 1.00 98.31 84 ARG A O 1
ATOM 637 N N . THR A 1 85 ? -1.117 0.794 3.233 1.00 98.31 85 THR A N 1
ATOM 638 C CA . THR A 1 85 ? -0.947 2.098 3.899 1.00 98.31 85 THR A CA 1
ATOM 639 C C . THR A 1 85 ? -1.046 3.235 2.887 1.00 98.31 85 THR A C 1
ATOM 641 O O . THR A 1 85 ? -1.847 4.152 3.068 1.00 98.31 85 THR A O 1
ATOM 644 N N . PHE A 1 86 ? -0.295 3.155 1.785 1.00 97.44 86 PHE A N 1
ATOM 645 C CA . PHE A 1 86 ? -0.338 4.179 0.739 1.00 97.44 86 PHE A CA 1
ATOM 646 C C . PHE A 1 86 ? -1.699 4.227 0.029 1.00 97.44 86 PHE A C 1
ATOM 648 O O . PHE A 1 86 ? -2.209 5.312 -0.254 1.00 97.44 86 PHE A O 1
ATOM 655 N N . ARG A 1 87 ? -2.362 3.081 -0.166 1.00 97.00 87 ARG A N 1
ATOM 656 C CA . ARG A 1 87 ? -3.709 3.047 -0.762 1.00 97.00 87 ARG A CA 1
ATOM 657 C C . ARG A 1 87 ? -4.769 3.705 0.114 1.00 97.00 87 ARG A C 1
ATOM 659 O O . ARG A 1 87 ? -5.625 4.409 -0.415 1.00 97.00 87 ARG A O 1
ATOM 666 N N . LYS A 1 88 ? -4.688 3.559 1.441 1.00 96.81 88 LYS A N 1
ATOM 667 C CA . LYS A 1 88 ? -5.581 4.258 2.387 1.00 96.81 88 LYS A CA 1
ATOM 668 C C . LYS A 1 88 ? -5.515 5.783 2.270 1.00 96.81 88 LYS A C 1
ATOM 670 O O . LYS A 1 88 ? -6.494 6.445 2.596 1.00 96.81 88 LYS A O 1
ATOM 675 N N . ILE A 1 89 ? -4.398 6.324 1.786 1.00 95.81 89 ILE A N 1
ATOM 676 C CA . ILE A 1 89 ? -4.204 7.761 1.544 1.00 95.81 89 ILE A CA 1
ATOM 677 C C . ILE A 1 89 ? -4.276 8.126 0.051 1.0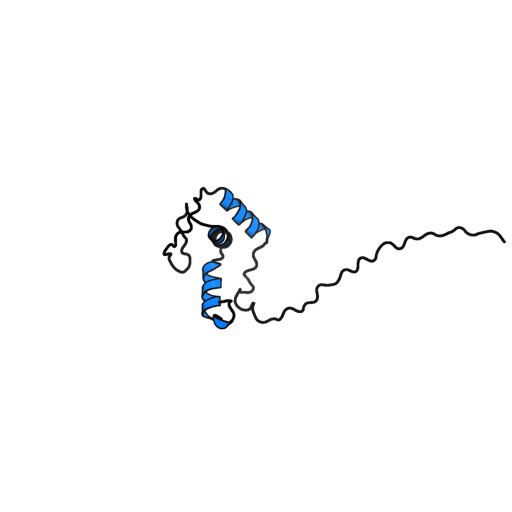0 95.81 89 ILE A C 1
ATOM 679 O O . ILE A 1 89 ? -3.860 9.213 -0.342 1.00 95.81 89 ILE A O 1
ATOM 683 N N . GLY A 1 90 ? -4.820 7.234 -0.785 1.00 94.19 90 GLY A N 1
ATOM 684 C CA . GLY A 1 90 ? -5.101 7.490 -2.200 1.00 94.19 90 GLY A CA 1
ATOM 685 C C . GLY A 1 90 ? -3.916 7.310 -3.153 1.00 94.19 90 GLY A C 1
ATOM 686 O O . GLY A 1 90 ? -3.998 7.741 -4.300 1.00 94.19 90 GLY A O 1
ATOM 687 N N . ILE A 1 91 ? -2.823 6.681 -2.713 1.00 94.56 91 ILE A N 1
ATOM 688 C CA . ILE A 1 91 ? -1.607 6.479 -3.512 1.00 94.56 91 ILE A CA 1
ATOM 689 C C . ILE A 1 91 ? -1.441 4.990 -3.835 1.00 94.56 91 ILE A C 1
ATOM 691 O O . ILE A 1 91 ? -1.294 4.157 -2.943 1.00 94.56 91 ILE A O 1
ATOM 695 N N . ASP A 1 92 ? -1.401 4.637 -5.121 1.00 95.62 92 ASP A N 1
ATOM 696 C CA . ASP A 1 92 ? -1.077 3.271 -5.553 1.00 95.62 92 ASP A CA 1
ATOM 697 C C . ASP A 1 92 ? 0.440 3.108 -5.737 1.00 95.62 92 ASP A C 1
ATOM 699 O O . ASP A 1 92 ? 0.966 3.199 -6.848 1.00 95.62 92 ASP A O 1
ATOM 703 N N . LEU A 1 93 ? 1.153 2.898 -4.624 1.00 95.19 93 LEU A N 1
ATOM 704 C CA . LEU A 1 93 ? 2.615 2.763 -4.617 1.00 95.19 93 LEU A CA 1
ATOM 705 C C . LEU A 1 93 ? 3.099 1.629 -5.534 1.00 95.19 93 LEU A C 1
ATOM 707 O O . LEU A 1 93 ? 4.106 1.784 -6.220 1.00 95.19 93 LEU A O 1
ATOM 711 N N . GLN A 1 94 ? 2.361 0.518 -5.591 1.00 95.88 94 GLN A N 1
ATOM 712 C CA . GLN A 1 94 ? 2.700 -0.624 -6.441 1.00 95.88 94 GLN A CA 1
ATOM 713 C C . GLN A 1 94 ? 2.737 -0.225 -7.922 1.00 95.88 94 GLN A C 1
ATOM 715 O O . GLN A 1 94 ? 3.698 -0.539 -8.621 1.00 95.88 94 GLN A O 1
ATOM 720 N N . LYS A 1 95 ? 1.722 0.516 -8.392 1.00 95.38 95 LYS A N 1
ATOM 721 C CA . LYS A 1 95 ? 1.696 1.053 -9.758 1.00 95.38 95 LYS A CA 1
ATOM 722 C C . LYS A 1 95 ? 2.884 1.975 -10.011 1.00 95.38 95 LYS A C 1
ATOM 724 O O . LYS A 1 95 ? 3.494 1.875 -11.072 1.00 95.38 95 LYS A O 1
ATOM 729 N N . LEU A 1 96 ? 3.187 2.866 -9.064 1.00 94.06 96 LEU A N 1
ATOM 730 C CA . LEU A 1 96 ? 4.275 3.825 -9.228 1.00 94.06 96 LEU A CA 1
ATOM 731 C C . LEU A 1 96 ? 5.620 3.107 -9.390 1.00 94.06 96 LEU A C 1
ATOM 733 O O . LEU A 1 96 ? 6.309 3.333 -10.376 1.00 94.06 96 LEU A O 1
ATOM 737 N N . VAL A 1 97 ? 5.949 2.180 -8.490 1.00 92.75 97 VAL A N 1
ATOM 738 C CA . VAL A 1 97 ? 7.195 1.403 -8.575 1.00 92.75 97 VAL A CA 1
ATOM 739 C C . VAL A 1 97 ? 7.252 0.579 -9.863 1.00 92.75 97 VAL A C 1
ATOM 741 O O . VAL A 1 97 ? 8.269 0.583 -10.546 1.00 92.75 97 VAL A O 1
ATOM 744 N N . HIS A 1 98 ? 6.160 -0.089 -10.245 1.00 93.44 98 HIS A N 1
ATOM 745 C CA . HIS A 1 98 ? 6.123 -0.914 -11.458 1.00 93.44 98 HIS A CA 1
ATOM 746 C C . HIS A 1 98 ? 6.388 -0.115 -12.737 1.00 93.44 98 HIS A C 1
ATOM 748 O O . HIS A 1 98 ? 7.193 -0.519 -13.576 1.00 93.44 98 HIS A O 1
ATOM 754 N N . GLU A 1 99 ? 5.715 1.024 -12.895 1.00 94.38 99 GLU A N 1
ATOM 755 C CA . GLU A 1 99 ? 5.891 1.885 -14.068 1.00 94.38 99 GLU A CA 1
ATOM 756 C C . GLU A 1 99 ? 7.273 2.540 -14.098 1.00 94.38 99 GLU A C 1
ATOM 758 O O . GLU A 1 99 ? 7.833 2.758 -15.173 1.00 94.38 99 GLU A O 1
ATOM 763 N N . ASP A 1 100 ? 7.844 2.799 -12.926 1.00 93.50 100 ASP A N 1
ATOM 764 C CA . ASP A 1 100 ? 9.196 3.311 -12.779 1.00 93.50 100 ASP A CA 1
ATOM 765 C C . ASP A 1 100 ? 10.256 2.281 -13.196 1.00 93.50 100 ASP A C 1
ATOM 767 O O . ASP A 1 100 ? 11.065 2.539 -14.091 1.00 93.50 100 ASP A O 1
ATOM 771 N N . MET A 1 101 ? 10.179 1.072 -12.632 1.00 91.75 101 MET A N 1
ATOM 772 C CA . MET A 1 101 ? 11.062 -0.049 -12.958 1.00 91.75 101 MET A CA 1
ATOM 773 C C . MET A 1 101 ? 10.983 -0.423 -14.437 1.00 91.75 101 MET A C 1
ATOM 775 O O . MET A 1 101 ? 12.009 -0.686 -15.058 1.00 91.75 101 MET A O 1
ATOM 779 N N . LYS A 1 102 ? 9.786 -0.403 -15.040 1.00 92.75 102 LYS A N 1
ATOM 780 C CA . LYS A 1 102 ? 9.621 -0.634 -16.484 1.00 92.75 102 LYS A CA 1
ATOM 781 C C . LYS A 1 102 ? 10.398 0.363 -17.343 1.00 92.75 102 LYS A C 1
ATOM 783 O O . LYS A 1 102 ? 10.867 -0.007 -18.415 1.00 92.75 102 LYS A O 1
ATOM 788 N N . ARG A 1 103 ? 10.508 1.620 -16.906 1.00 92.88 103 ARG A N 1
ATOM 789 C CA . ARG A 1 103 ? 11.188 2.689 -17.656 1.00 92.88 103 ARG A CA 1
ATOM 790 C C . ARG A 1 103 ? 12.687 2.725 -17.391 1.00 92.88 103 ARG A C 1
ATOM 792 O O . ARG A 1 103 ? 13.443 3.024 -18.308 1.00 92.88 103 ARG A O 1
ATOM 799 N N . ARG A 1 104 ? 13.112 2.428 -16.159 1.00 90.88 104 ARG A N 1
ATOM 800 C CA . ARG A 1 104 ? 14.506 2.557 -15.698 1.00 90.88 104 ARG A CA 1
ATOM 801 C C . ARG A 1 104 ? 15.088 1.240 -15.192 1.00 90.88 104 ARG A C 1
ATOM 803 O O . ARG A 1 104 ? 15.861 1.211 -14.243 1.00 90.88 104 ARG A O 1
ATOM 810 N N . TRP A 1 105 ? 14.737 0.132 -15.845 1.00 91.94 105 TRP A N 1
ATOM 811 C CA . TRP A 1 105 ? 15.095 -1.227 -15.416 1.00 91.94 105 TRP A CA 1
ATOM 812 C C . TRP A 1 105 ? 16.590 -1.417 -15.120 1.00 91.94 105 TRP A C 1
ATOM 814 O O . TRP A 1 105 ? 16.955 -2.105 -14.173 1.00 91.94 105 TRP A O 1
ATOM 824 N N . SER A 1 106 ? 17.467 -0.789 -15.908 1.00 94.06 106 SER A N 1
ATOM 825 C CA . SER A 1 106 ? 18.922 -0.882 -15.743 1.00 94.06 106 SER A CA 1
ATOM 826 C C . SER A 1 106 ? 19.471 -0.218 -14.476 1.00 94.06 106 SER A C 1
ATOM 828 O O . SER A 1 106 ? 20.610 -0.500 -14.119 1.00 94.06 106 SER A O 1
ATOM 830 N N . GLU A 1 107 ? 18.705 0.661 -13.827 1.00 93.56 107 GLU A N 1
ATOM 831 C CA . GLU A 1 107 ? 19.115 1.382 -12.611 1.00 93.56 107 GLU A CA 1
ATOM 832 C C . GLU A 1 107 ? 18.794 0.609 -11.324 1.00 93.56 107 GLU A C 1
ATOM 834 O O . GLU A 1 107 ? 19.351 0.908 -10.268 1.00 93.56 107 GLU A O 1
ATOM 839 N N . TYR A 1 108 ? 17.915 -0.394 -11.395 1.00 88.31 108 TYR A N 1
ATOM 840 C CA . TYR A 1 108 ? 17.521 -1.195 -10.241 1.00 88.31 108 TYR A CA 1
ATOM 841 C C . TYR A 1 108 ? 18.517 -2.347 -9.983 1.00 88.31 108 TYR A C 1
ATOM 843 O O . TYR A 1 108 ? 19.031 -2.939 -10.939 1.00 88.31 108 TYR A O 1
ATOM 851 N N . PRO A 1 109 ? 18.793 -2.699 -8.708 1.00 90.38 109 PRO A N 1
ATOM 852 C CA . PRO A 1 109 ? 19.614 -3.862 -8.360 1.00 90.38 109 PRO A CA 1
ATOM 853 C C . PRO A 1 109 ? 19.078 -5.167 -8.966 1.00 90.38 109 PRO A C 1
ATOM 855 O O . PRO A 1 109 ? 17.865 -5.327 -9.119 1.00 90.38 109 PRO A O 1
ATOM 858 N N . ARG A 1 110 ? 19.989 -6.094 -9.288 1.00 78.94 110 ARG A N 1
ATOM 859 C CA . ARG A 1 110 ? 19.684 -7.417 -9.857 1.00 78.94 110 ARG A CA 1
ATOM 860 C C . ARG A 1 110 ? 19.807 -8.522 -8.823 1.00 78.94 110 ARG A C 1
ATOM 862 O O . ARG A 1 110 ? 20.734 -8.422 -7.989 1.00 78.94 110 ARG A O 1
#

Foldseek 3Di:
DDDDDDDDDPPPDDPPPPDPPPPDDDDQPPQPPPPPDDDPVLLVVLLVVLVPFQADEDPDDDDFDPPPTADPRNYDDPVSSNQSSCVSVPDRVVNSVVVSCVVPVVVDDD

Radius of gyration: 25.19 Å; chains: 1; bounding box: 55×65×62 Å